Protein AF-X1AAI5-F1 (afdb_monomer_lite)

Structure (mmCIF, N/CA/C/O backbone):
data_AF-X1AAI5-F1
#
_entry.id   AF-X1AAI5-F1
#
loop_
_atom_site.group_PDB
_atom_site.id
_atom_site.type_symbol
_atom_site.label_atom_id
_atom_site.label_alt_id
_atom_site.label_comp_id
_atom_site.label_asym_id
_atom_site.label_entity_id
_atom_site.label_seq_id
_atom_site.pdbx_PDB_ins_code
_atom_site.Cartn_x
_atom_site.Cartn_y
_atom_site.Cartn_z
_atom_site.occupancy
_atom_site.B_iso_or_equiv
_atom_site.auth_seq_id
_atom_site.auth_comp_id
_atom_site.auth_asym_id
_atom_site.auth_atom_id
_atom_site.pdbx_PDB_model_num
ATOM 1 N N . ILE A 1 1 ? 16.382 0.676 -17.835 1.00 54.69 1 ILE A N 1
ATOM 2 C CA . ILE A 1 1 ? 15.234 -0.031 -17.214 1.00 54.69 1 ILE A CA 1
ATOM 3 C C . ILE A 1 1 ? 13.970 0.526 -17.840 1.00 54.69 1 ILE A C 1
ATOM 5 O O . ILE A 1 1 ? 13.764 1.728 -17.744 1.00 54.69 1 ILE A O 1
ATOM 9 N N . ASN A 1 2 ? 13.189 -0.294 -18.544 1.00 70.19 2 ASN A N 1
ATOM 10 C CA . ASN A 1 2 ? 11.954 0.172 -19.176 1.00 70.19 2 ASN A CA 1
ATOM 11 C C . ASN A 1 2 ? 10.885 0.357 -18.093 1.00 70.19 2 ASN A C 1
ATOM 13 O O . ASN A 1 2 ? 10.511 -0.606 -17.427 1.00 70.19 2 ASN A O 1
ATOM 17 N N . TYR A 1 3 ? 10.431 1.595 -17.896 1.00 82.50 3 TYR A N 1
ATOM 18 C CA . TYR A 1 3 ? 9.385 1.948 -16.935 1.00 82.50 3 TYR A CA 1
ATOM 19 C C . TYR A 1 3 ? 8.013 1.576 -17.521 1.00 82.50 3 TYR A C 1
ATOM 21 O O . TYR A 1 3 ? 7.314 2.405 -18.097 1.00 82.50 3 TYR A O 1
ATOM 29 N N . VAL A 1 4 ? 7.666 0.290 -17.454 1.00 90.81 4 VAL A N 1
ATOM 30 C CA . VAL A 1 4 ? 6.403 -0.252 -17.975 1.00 90.81 4 VAL A CA 1
ATOM 31 C C . VAL A 1 4 ? 5.556 -0.731 -16.804 1.00 90.81 4 VAL A C 1
ATOM 33 O O . VAL A 1 4 ? 6.047 -1.444 -15.929 1.00 90.81 4 VAL A O 1
ATOM 36 N N . LYS A 1 5 ? 4.279 -0.334 -16.783 1.00 93.31 5 LYS A N 1
ATOM 37 C CA . LYS A 1 5 ? 3.340 -0.750 -15.735 1.00 93.31 5 LYS A CA 1
ATOM 38 C C . LYS A 1 5 ? 3.166 -2.280 -15.750 1.00 93.31 5 LYS A C 1
ATOM 40 O O . LYS A 1 5 ? 3.038 -2.855 -16.833 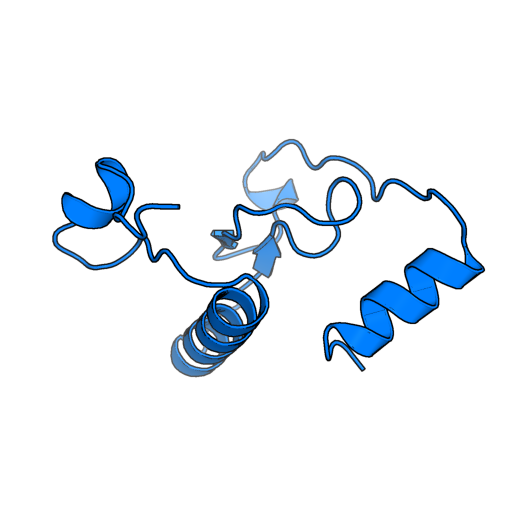1.00 93.31 5 LYS A O 1
ATOM 45 N N . PRO A 1 6 ? 3.096 -2.942 -14.580 1.00 95.00 6 PRO A N 1
ATOM 46 C CA . PRO A 1 6 ? 2.742 -4.356 -14.502 1.00 95.00 6 P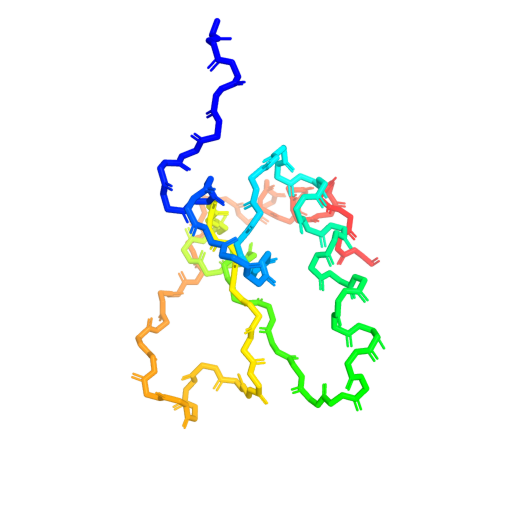RO A CA 1
ATOM 47 C C . PRO A 1 6 ? 1.384 -4.638 -15.152 1.00 95.00 6 PRO A C 1
ATOM 49 O O . PRO A 1 6 ? 0.477 -3.807 -15.076 1.00 95.00 6 PRO A O 1
ATOM 52 N N . ALA A 1 7 ? 1.212 -5.833 -15.724 1.00 96.06 7 ALA A N 1
ATOM 53 C CA . ALA A 1 7 ? -0.010 -6.210 -16.438 1.00 96.06 7 ALA A CA 1
ATOM 54 C C . ALA A 1 7 ? -1.282 -6.000 -15.596 1.00 96.06 7 ALA A C 1
ATOM 56 O O . ALA A 1 7 ? -2.234 -5.391 -16.072 1.00 96.06 7 ALA A O 1
ATOM 57 N N . CYS A 1 8 ? -1.276 -6.407 -14.321 1.00 96.12 8 CYS A N 1
ATOM 58 C CA . CYS A 1 8 ? -2.423 -6.226 -13.423 1.00 96.12 8 CYS A CA 1
ATOM 59 C C . CYS A 1 8 ? -2.759 -4.748 -13.167 1.00 96.12 8 CYS A C 1
ATOM 61 O O . CYS A 1 8 ? -3.923 -4.401 -12.999 1.00 96.12 8 CYS A O 1
ATOM 63 N N . VAL A 1 9 ? -1.746 -3.875 -13.149 1.00 96.50 9 VAL A N 1
ATOM 64 C CA . VAL A 1 9 ? -1.922 -2.428 -12.956 1.00 96.50 9 VAL A CA 1
ATOM 65 C C . VAL A 1 9 ? -2.493 -1.801 -14.225 1.00 96.50 9 VAL A C 1
ATOM 67 O O . VAL A 1 9 ? -3.425 -1.012 -14.147 1.00 96.50 9 VAL A O 1
ATOM 70 N N . ALA A 1 10 ? -1.974 -2.184 -15.395 1.00 95.75 10 ALA A N 1
ATOM 71 C CA . ALA A 1 10 ? -2.476 -1.712 -16.683 1.00 95.75 10 ALA A CA 1
ATOM 72 C C . ALA A 1 10 ? -3.902 -2.209 -16.986 1.00 95.75 10 ALA A C 1
ATOM 74 O O . ALA A 1 10 ? -4.672 -1.504 -17.628 1.00 95.75 10 ALA A O 1
ATOM 75 N N . ALA A 1 11 ? -4.255 -3.407 -16.514 1.00 96.81 11 ALA A N 1
ATOM 76 C CA . ALA A 1 11 ? -5.555 -4.025 -16.748 1.00 96.81 11 ALA A CA 1
ATOM 77 C C . ALA A 1 11 ? -6.654 -3.571 -15.772 1.00 96.81 11 ALA A C 1
ATOM 79 O O . ALA A 1 11 ? -7.811 -3.921 -15.980 1.00 96.81 11 ALA A O 1
ATOM 80 N N . CYS A 1 12 ? -6.328 -2.851 -14.692 1.00 96.69 12 CYS A N 1
ATOM 81 C CA . CYS A 1 12 ? -7.304 -2.495 -13.662 1.00 96.69 12 CYS A CA 1
ATOM 82 C C . CYS A 1 12 ? -8.224 -1.354 -14.140 1.00 96.69 12 CYS A C 1
ATOM 84 O O . CYS A 1 12 ? -7.771 -0.213 -14.214 1.00 96.69 12 CYS A O 1
ATOM 86 N N . PRO A 1 13 ? -9.523 -1.605 -14.397 1.00 96.12 13 PRO A N 1
ATOM 87 C CA . PRO A 1 13 ? -10.407 -0.593 -14.980 1.00 96.12 13 PRO A CA 1
ATOM 88 C C . PRO A 1 13 ? -10.804 0.510 -13.991 1.00 96.12 13 PRO A C 1
ATOM 90 O O . PRO A 1 13 ? -11.204 1.592 -14.399 1.00 96.12 13 PRO A O 1
ATOM 93 N N . VAL A 1 14 ? -10.717 0.228 -12.689 1.00 96.38 14 VAL A N 1
ATOM 94 C CA . VAL A 1 14 ? -11.130 1.131 -11.600 1.00 96.38 14 VAL A CA 1
ATOM 95 C C . VAL A 1 14 ? -9.948 1.816 -10.913 1.00 96.38 14 VAL A C 1
ATOM 97 O O . VAL A 1 14 ? -10.126 2.446 -9.876 1.00 96.38 14 VAL A O 1
ATOM 100 N N . GLU A 1 15 ? -8.732 1.640 -11.442 1.00 93.81 15 GLU A N 1
ATOM 101 C CA . GLU A 1 15 ? -7.506 2.263 -10.916 1.00 93.81 15 GLU A CA 1
ATOM 102 C C . GLU A 1 15 ? -7.246 1.979 -9.420 1.00 93.81 15 GLU A C 1
ATOM 104 O O . GLU A 1 15 ? -6.635 2.766 -8.683 1.00 93.81 15 GLU A O 1
ATOM 109 N N . ALA A 1 16 ? -7.694 0.806 -8.955 1.00 95.31 16 ALA A N 1
ATOM 110 C CA . ALA A 1 16 ? -7.432 0.338 -7.598 1.00 95.31 16 ALA A CA 1
ATOM 111 C C . ALA A 1 16 ? -5.928 0.122 -7.378 1.00 95.31 16 ALA A C 1
ATOM 113 O O . ALA A 1 16 ? -5.402 0.477 -6.323 1.00 95.31 16 ALA A O 1
ATOM 114 N N . LEU A 1 17 ? -5.241 -0.408 -8.394 1.00 96.50 17 LEU A N 1
ATOM 115 C CA . LEU A 1 17 ? -3.801 -0.632 -8.396 1.00 96.50 17 LEU A CA 1
ATOM 116 C C . LEU A 1 17 ? -3.071 0.538 -9.060 1.00 96.50 17 LEU A C 1
ATOM 118 O O . LEU A 1 17 ? -3.460 0.995 -10.132 1.00 96.50 17 LEU A O 1
ATOM 122 N N . ILE A 1 18 ? -1.968 0.965 -8.449 1.00 94.94 18 ILE A N 1
ATOM 123 C CA . ILE A 1 18 ? -1.048 1.968 -8.993 1.00 94.94 18 ILE A CA 1
ATOM 124 C C . ILE A 1 18 ? 0.377 1.419 -8.970 1.00 94.94 18 ILE A C 1
ATOM 126 O O . ILE A 1 18 ? 0.699 0.538 -8.174 1.00 94.94 18 ILE A O 1
ATOM 130 N N . PHE A 1 19 ? 1.231 1.942 -9.844 1.00 95.19 19 PHE A N 1
ATOM 131 C CA . PHE A 1 19 ? 2.644 1.587 -9.898 1.00 95.19 19 PHE A CA 1
ATOM 132 C C . PHE A 1 19 ? 3.467 2.847 -10.105 1.00 95.19 19 PHE A C 1
ATOM 134 O O . PHE A 1 19 ? 3.269 3.540 -11.102 1.00 95.19 19 PHE A O 1
ATOM 141 N N . ASP A 1 20 ? 4.353 3.122 -9.154 1.00 94.62 20 ASP A N 1
ATOM 142 C CA . ASP A 1 20 ? 5.277 4.248 -9.189 1.00 94.62 20 ASP A CA 1
ATOM 143 C C . ASP A 1 20 ? 6.452 4.003 -8.224 1.00 94.62 20 ASP A C 1
ATOM 145 O O . ASP A 1 20 ? 6.550 2.949 -7.586 1.00 94.62 20 ASP A O 1
ATOM 149 N N . TYR A 1 21 ? 7.337 4.986 -8.079 1.00 92.50 21 TYR A N 1
ATOM 150 C CA . TYR A 1 21 ? 8.336 5.032 -7.026 1.00 92.50 21 TYR A CA 1
ATOM 151 C C . TYR A 1 21 ? 7.680 4.947 -5.648 1.00 92.50 21 TYR A C 1
ATOM 153 O O . TYR A 1 21 ? 6.672 5.592 -5.363 1.00 92.50 21 TYR A O 1
ATOM 161 N N . LYS A 1 22 ? 8.315 4.193 -4.749 1.00 91.38 22 LYS A N 1
ATOM 162 C CA . LYS A 1 22 ? 7.804 3.887 -3.407 1.00 91.38 22 LYS A CA 1
ATOM 163 C C . LYS A 1 22 ? 7.289 5.107 -2.636 1.00 91.38 22 LYS A C 1
ATOM 165 O O . LYS A 1 22 ? 6.228 5.034 -2.028 1.00 91.38 22 LYS A O 1
ATOM 170 N N . ILE A 1 23 ? 8.024 6.221 -2.668 1.00 91.69 23 ILE A N 1
ATOM 171 C CA . ILE A 1 23 ? 7.643 7.458 -1.967 1.00 91.69 23 ILE A CA 1
ATOM 172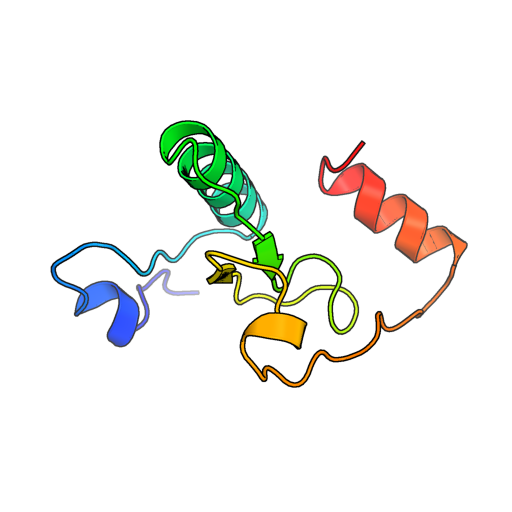 C C . ILE A 1 23 ? 6.342 8.039 -2.535 1.00 91.69 23 ILE A C 1
ATOM 174 O O . ILE A 1 23 ? 5.480 8.461 -1.767 1.00 91.69 23 ILE A O 1
ATOM 178 N N . GLU A 1 24 ? 6.165 8.021 -3.855 1.00 94.69 24 GLU A N 1
ATOM 179 C CA . GLU A 1 24 ? 4.945 8.518 -4.500 1.00 94.69 24 GLU A CA 1
ATOM 180 C C . GLU A 1 24 ? 3.751 7.599 -4.219 1.00 94.69 24 GLU A C 1
ATOM 182 O O . GLU A 1 24 ? 2.669 8.083 -3.886 1.00 94.69 24 GLU A O 1
ATOM 187 N N . VAL A 1 25 ? 3.961 6.277 -4.210 1.00 95.38 25 VAL A N 1
ATOM 188 C CA . VAL A 1 25 ? 2.927 5.30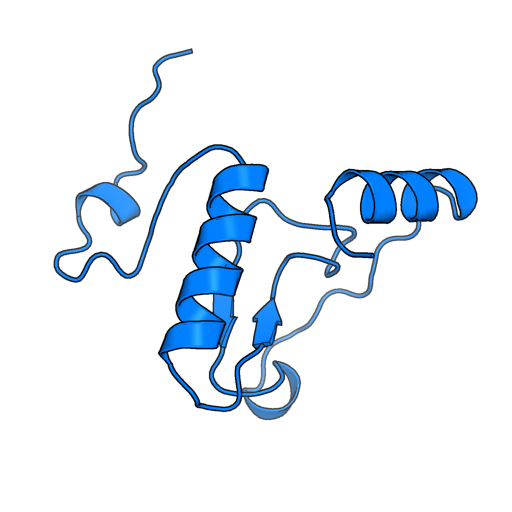8 -3.804 1.00 95.38 25 VAL A CA 1
ATOM 189 C C . VAL A 1 25 ? 2.508 5.516 -2.342 1.00 95.38 25 VAL A C 1
ATOM 191 O O . VAL A 1 25 ? 1.319 5.467 -2.037 1.00 95.38 25 VAL A O 1
ATOM 194 N N . ILE A 1 26 ? 3.450 5.799 -1.433 1.00 94.69 26 ILE A N 1
ATOM 195 C CA . ILE A 1 26 ? 3.147 6.108 -0.023 1.00 94.69 26 ILE A CA 1
ATOM 196 C C . ILE A 1 26 ? 2.323 7.396 0.094 1.00 94.69 26 ILE A C 1
ATOM 198 O O . ILE A 1 26 ? 1.317 7.419 0.804 1.00 94.69 26 ILE A O 1
ATOM 202 N N . LYS A 1 27 ? 2.721 8.468 -0.602 1.00 95.50 27 LYS A N 1
ATOM 203 C CA . LYS A 1 27 ? 1.980 9.740 -0.608 1.00 95.50 27 LYS A CA 1
ATOM 204 C C . LYS A 1 27 ? 0.553 9.555 -1.122 1.00 95.50 27 LYS A C 1
ATOM 206 O O . LYS A 1 27 ? -0.387 10.050 -0.505 1.00 95.50 27 LYS A O 1
ATOM 211 N N . GLU A 1 28 ? 0.385 8.825 -2.221 1.00 95.44 28 GLU A N 1
ATOM 212 C CA . GLU A 1 28 ? -0.934 8.534 -2.785 1.00 95.44 28 GLU A CA 1
ATOM 213 C C . GLU A 1 28 ? -1.772 7.649 -1.853 1.00 95.44 28 GLU A C 1
ATOM 215 O O . GLU A 1 28 ? -2.962 7.901 -1.676 1.00 95.44 28 GLU A O 1
ATOM 220 N N . ALA A 1 29 ? -1.165 6.662 -1.187 1.00 95.12 29 ALA A N 1
ATOM 221 C CA . ALA A 1 29 ? -1.868 5.840 -0.208 1.00 95.12 29 ALA A CA 1
ATOM 222 C C . ALA A 1 29 ? -2.409 6.677 0.964 1.00 95.12 29 ALA A C 1
ATOM 224 O O . ALA A 1 29 ? -3.582 6.540 1.316 1.00 95.12 29 ALA A O 1
ATOM 225 N N . ASN A 1 30 ? -1.597 7.588 1.514 1.00 94.31 30 ASN A N 1
ATOM 226 C CA . ASN A 1 30 ? -2.040 8.525 2.553 1.00 94.31 30 ASN A CA 1
ATOM 227 C C . ASN A 1 30 ? -3.179 9.426 2.050 1.00 94.31 30 ASN A C 1
ATOM 229 O O . ASN A 1 30 ? -4.223 9.509 2.695 1.00 94.31 30 ASN A O 1
ATOM 233 N N . ARG A 1 31 ? -3.046 9.999 0.845 1.00 95.06 31 ARG A N 1
ATOM 234 C CA . ARG A 1 31 ? -4.092 10.825 0.215 1.00 95.06 31 ARG A CA 1
ATOM 235 C C . ARG A 1 31 ? -5.419 10.070 0.059 1.00 95.06 31 ARG A C 1
ATOM 237 O O . ARG A 1 31 ? -6.487 10.632 0.306 1.00 95.06 31 ARG A O 1
ATOM 244 N N . ARG A 1 32 ? -5.378 8.795 -0.349 1.00 94.25 32 ARG A N 1
ATOM 245 C CA . ARG A 1 32 ? -6.574 7.943 -0.484 1.00 94.25 32 ARG A CA 1
ATOM 246 C C . ARG A 1 32 ? -7.234 7.672 0.866 1.00 94.25 32 ARG A C 1
ATOM 248 O O . ARG A 1 32 ? -8.457 7.763 0.959 1.00 94.25 32 ARG A O 1
ATOM 255 N N . VAL A 1 33 ? -6.445 7.380 1.902 1.00 93.69 33 VAL A N 1
ATOM 256 C CA . VAL A 1 33 ? -6.953 7.175 3.268 1.00 93.69 33 VAL A CA 1
ATOM 257 C C . VAL A 1 33 ? -7.625 8.439 3.803 1.00 93.69 33 VAL A C 1
ATOM 259 O O . VAL A 1 33 ? -8.754 8.366 4.286 1.00 93.69 33 VAL A O 1
ATOM 262 N N . GLU A 1 34 ? -6.987 9.600 3.646 1.00 93.06 34 GLU A N 1
ATOM 263 C CA . GLU A 1 34 ? -7.549 10.893 4.056 1.00 93.06 34 GLU A CA 1
ATOM 264 C C . GLU A 1 34 ? -8.881 11.191 3.351 1.00 93.06 34 GLU A C 1
ATOM 266 O O . GLU A 1 34 ? -9.841 11.644 3.978 1.00 93.06 34 GLU A O 1
ATOM 271 N N . ARG A 1 35 ? -8.978 10.882 2.051 1.00 93.12 35 ARG A N 1
ATOM 272 C CA . ARG A 1 35 ? -10.201 11.094 1.265 1.00 93.12 35 ARG A CA 1
ATOM 273 C C . ARG A 1 35 ? -11.343 10.154 1.663 1.00 93.12 35 ARG A C 1
ATOM 275 O O . ARG A 1 35 ? -12.494 10.582 1.639 1.00 93.12 35 ARG A O 1
ATOM 282 N N . ASN A 1 36 ? -11.052 8.896 2.000 1.00 86.25 36 ASN A N 1
ATOM 283 C CA . ASN A 1 36 ? -12.077 7.872 2.242 1.00 86.25 36 ASN A CA 1
ATOM 284 C C . ASN A 1 36 ? -12.859 8.091 3.557 1.00 86.25 36 ASN A C 1
ATOM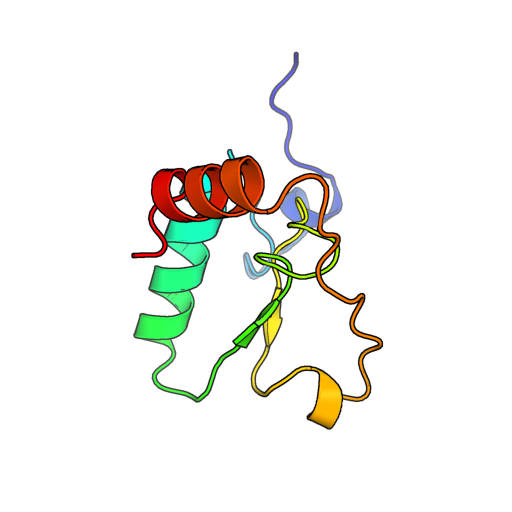 286 O O . ASN A 1 36 ? -13.916 7.491 3.747 1.00 86.25 36 ASN A O 1
ATOM 290 N N . LYS A 1 37 ? -12.356 8.941 4.474 1.00 82.69 37 LYS A N 1
ATOM 291 C CA . LYS A 1 37 ? -12.964 9.296 5.783 1.00 82.69 37 LYS A CA 1
ATOM 292 C C . LYS A 1 37 ? -13.402 8.107 6.660 1.00 82.69 37 LYS A C 1
ATOM 294 O O . LYS A 1 37 ? -14.083 8.292 7.663 1.00 82.69 37 LYS A O 1
ATOM 299 N N . SER A 1 38 ? -12.998 6.897 6.295 1.00 85.62 38 SER A N 1
ATOM 300 C CA . SER A 1 38 ? -13.332 5.639 6.952 1.00 85.62 38 SER A CA 1
ATOM 301 C C . SER A 1 38 ? -12.070 5.080 7.603 1.00 85.62 38 SER A C 1
ATOM 303 O O . SER A 1 38 ? -10.974 5.309 7.071 1.00 85.62 38 SER A O 1
ATOM 305 N N . PRO A 1 39 ? -12.184 4.330 8.715 1.00 84.81 39 PRO A N 1
ATOM 306 C CA . PRO A 1 39 ? -11.045 3.636 9.298 1.00 84.81 39 PRO A CA 1
ATOM 307 C C . PRO A 1 39 ? -10.301 2.862 8.213 1.00 84.81 39 PRO A C 1
ATOM 309 O O . PRO A 1 39 ? -10.895 2.071 7.489 1.00 84.81 39 PRO A O 1
ATOM 312 N N . SER A 1 40 ? -9.015 3.153 8.054 1.00 93.56 40 SER A N 1
ATOM 313 C CA . SER A 1 40 ? -8.186 2.518 7.037 1.00 93.56 40 SER A CA 1
ATOM 314 C C . SER A 1 40 ? -6.825 2.171 7.621 1.00 93.56 40 SER A C 1
ATOM 316 O O . SER A 1 40 ? -6.319 2.864 8.504 1.00 93.56 40 SER A O 1
ATOM 318 N N . TYR A 1 41 ? -6.224 1.097 7.124 1.00 93.31 41 TYR A N 1
ATOM 319 C CA . TYR A 1 41 ? -4.889 0.654 7.501 1.00 93.31 41 TYR A CA 1
ATOM 320 C C . TYR A 1 41 ? -4.043 0.466 6.246 1.00 93.31 41 TYR A C 1
ATOM 322 O O . TYR A 1 41 ? -4.437 -0.271 5.347 1.00 93.31 41 TYR A O 1
ATOM 330 N N . ILE A 1 42 ? -2.879 1.112 6.181 1.00 95.06 42 ILE A N 1
ATOM 331 C CA . ILE A 1 42 ? -1.938 0.928 5.072 1.00 95.06 42 ILE A CA 1
ATOM 332 C C . ILE A 1 42 ? -0.950 -0.171 5.464 1.00 95.06 42 ILE A C 1
ATOM 334 O O . ILE A 1 42 ? -0.022 0.055 6.240 1.00 95.06 42 ILE A O 1
ATOM 338 N N . MET A 1 43 ? -1.162 -1.368 4.927 1.00 94.50 43 MET A N 1
ATOM 339 C CA . MET A 1 43 ? -0.284 -2.516 5.124 1.00 94.50 43 MET A CA 1
ATOM 340 C C . MET A 1 43 ? 0.880 -2.482 4.136 1.00 94.50 43 MET A C 1
ATOM 342 O O . MET A 1 43 ? 0.712 -2.113 2.974 1.00 94.50 43 MET A O 1
ATOM 346 N N . GLY A 1 44 ? 2.051 -2.916 4.594 1.00 92.31 44 GLY A N 1
ATOM 347 C CA . GLY A 1 44 ? 3.262 -3.068 3.798 1.00 92.31 44 GLY A CA 1
ATOM 348 C C . GLY A 1 44 ? 4.309 -1.989 4.060 1.00 92.31 44 GLY A C 1
ATOM 349 O O . GLY A 1 44 ? 5.407 -2.085 3.520 1.00 92.31 44 GLY A O 1
ATOM 350 N N . ILE A 1 45 ? 4.020 -0.980 4.888 1.00 91.12 45 ILE A N 1
ATOM 351 C CA . ILE A 1 45 ? 4.988 0.073 5.237 1.00 91.12 45 ILE A CA 1
ATOM 352 C C . ILE A 1 45 ? 6.037 -0.460 6.217 1.00 91.12 45 ILE A C 1
ATOM 354 O O . ILE A 1 45 ? 7.222 -0.158 6.073 1.00 91.12 45 ILE A O 1
ATOM 358 N N . ARG A 1 46 ? 5.610 -1.234 7.223 1.00 88.44 46 ARG A N 1
ATOM 359 C CA . ARG A 1 46 ? 6.474 -1.699 8.328 1.00 88.44 46 ARG A CA 1
ATOM 360 C C . ARG A 1 46 ? 6.601 -3.216 8.372 1.00 88.44 46 ARG A C 1
ATOM 362 O O . ARG A 1 46 ? 7.621 -3.745 8.814 1.00 88.44 46 ARG A O 1
ATOM 369 N N . GLU A 1 47 ? 5.575 -3.908 7.900 1.00 90.06 47 GLU A N 1
ATOM 370 C CA . GLU A 1 47 ? 5.507 -5.359 7.792 1.00 90.06 47 GLU A CA 1
ATOM 371 C C . GLU A 1 47 ? 6.723 -5.882 7.024 1.00 90.06 47 GLU A C 1
ATOM 373 O O . GLU A 1 47 ? 7.127 -5.296 6.019 1.00 90.06 47 GLU A O 1
ATOM 378 N N . ALA A 1 48 ? 7.351 -6.947 7.531 1.00 88.88 48 ALA A N 1
ATOM 379 C CA . ALA A 1 48 ? 8.588 -7.512 6.980 1.00 88.88 48 ALA A CA 1
ATOM 380 C C . ALA A 1 48 ? 9.778 -6.523 6.842 1.00 88.88 48 ALA A C 1
ATOM 382 O O . ALA A 1 48 ? 10.746 -6.828 6.147 1.00 88.88 48 ALA A O 1
ATOM 383 N N . GLY A 1 49 ? 9.757 -5.367 7.526 1.00 85.88 49 GLY A N 1
ATOM 384 C CA . GLY A 1 49 ? 10.769 -4.302 7.366 1.00 85.88 49 GLY A CA 1
ATOM 385 C C . GLY A 1 49 ? 10.461 -3.314 6.226 1.00 85.88 49 GLY A C 1
ATOM 386 O O . GLY A 1 49 ? 11.322 -2.533 5.803 1.00 85.88 49 GLY A O 1
ATOM 387 N N . GLY A 1 50 ? 9.223 -3.346 5.733 1.00 88.88 50 GLY A N 1
ATOM 388 C CA . GLY A 1 50 ? 8.738 -2.568 4.607 1.00 88.88 50 GLY A CA 1
ATOM 389 C C . GLY A 1 50 ? 8.796 -3.357 3.304 1.00 88.88 50 GLY A C 1
ATOM 390 O O . GLY A 1 50 ? 9.812 -3.945 2.943 1.00 88.88 50 GLY A O 1
ATOM 391 N N . THR A 1 51 ? 7.695 -3.309 2.572 1.00 91.38 51 THR A N 1
ATOM 392 C CA . THR A 1 51 ? 7.454 -4.023 1.316 1.00 91.38 51 THR A CA 1
ATOM 393 C C . THR A 1 51 ? 7.339 -3.037 0.155 1.00 91.38 51 THR A C 1
ATOM 395 O O . THR A 1 51 ? 7.240 -1.826 0.377 1.00 91.38 51 THR A O 1
ATOM 398 N N . ASP A 1 52 ? 7.352 -3.546 -1.075 1.00 93.50 52 ASP A N 1
ATOM 399 C CA . ASP A 1 52 ? 7.113 -2.755 -2.292 1.00 93.50 52 ASP A CA 1
ATOM 400 C C . ASP A 1 52 ? 5.693 -2.961 -2.853 1.00 93.50 52 ASP A C 1
ATOM 402 O O . ASP A 1 52 ? 5.398 -2.589 -3.985 1.00 93.50 52 ASP A O 1
ATOM 406 N N . LEU A 1 53 ? 4.796 -3.527 -2.036 1.00 93.94 53 LEU A N 1
ATOM 407 C CA . LEU A 1 53 ? 3.373 -3.670 -2.319 1.00 93.94 53 LEU A CA 1
ATOM 408 C C . LEU A 1 53 ? 2.577 -3.131 -1.131 1.00 93.94 53 LEU A C 1
ATOM 410 O O . LEU A 1 53 ? 2.482 -3.774 -0.088 1.00 93.94 53 LEU A O 1
ATOM 414 N N . LEU A 1 54 ? 1.998 -1.945 -1.297 1.00 95.81 54 LEU A N 1
ATOM 415 C CA . LEU A 1 54 ? 1.174 -1.324 -0.266 1.00 95.81 54 LEU A CA 1
ATOM 416 C C . LEU A 1 54 ? -0.300 -1.613 -0.519 1.00 95.81 54 LEU A C 1
ATOM 418 O O . LEU A 1 54 ? -0.776 -1.485 -1.645 1.00 95.81 54 LEU A O 1
ATOM 422 N N . THR A 1 55 ? -1.023 -1.978 0.537 1.00 95.44 55 THR A N 1
ATOM 423 C CA . THR A 1 55 ? -2.460 -2.272 0.459 1.00 95.44 55 THR A CA 1
ATOM 424 C C . THR A 1 55 ? -3.219 -1.426 1.469 1.00 95.44 55 THR A C 1
ATOM 426 O O . THR A 1 55 ? -2.885 -1.424 2.653 1.00 95.44 55 THR A O 1
ATOM 429 N N . ILE A 1 56 ? -4.254 -0.722 1.008 1.00 95.69 56 ILE A N 1
ATOM 430 C CA . ILE A 1 56 ? -5.178 0.009 1.879 1.00 95.69 56 ILE A CA 1
ATOM 431 C C . ILE A 1 56 ? -6.296 -0.945 2.287 1.00 95.69 56 ILE A C 1
ATOM 433 O O . ILE A 1 56 ? -7.043 -1.437 1.444 1.00 95.69 56 ILE A O 1
ATOM 437 N N . LEU A 1 57 ? -6.399 -1.204 3.582 1.00 95.50 57 LEU A N 1
ATOM 438 C CA . LEU A 1 57 ? -7.381 -2.099 4.176 1.00 95.50 57 LEU A CA 1
ATOM 439 C C . LEU A 1 57 ? -8.457 -1.300 4.916 1.00 95.50 57 LEU A C 1
ATOM 441 O O . LEU A 1 57 ? -8.121 -0.288 5.525 1.00 95.50 57 LEU A O 1
ATOM 445 N N . PRO A 1 58 ? -9.718 -1.765 4.945 1.00 94.81 58 PRO A N 1
ATOM 446 C CA . PRO A 1 58 ? -10.805 -1.104 5.680 1.00 94.81 58 PRO A CA 1
ATOM 447 C C . PRO A 1 58 ? -10.735 -1.305 7.207 1.00 94.81 58 PRO A C 1
ATOM 449 O O . PRO A 1 58 ? -11.511 -0.727 7.960 1.00 94.81 58 PRO A O 1
ATOM 452 N N . ALA A 1 59 ? -9.841 -2.170 7.685 1.00 93.06 59 ALA A N 1
ATOM 453 C CA . ALA A 1 59 ? -9.628 -2.459 9.098 1.00 93.06 59 ALA A CA 1
ATOM 454 C C . ALA A 1 59 ? -8.193 -2.954 9.315 1.00 93.06 59 ALA A C 1
ATOM 456 O O . ALA A 1 59 ? -7.448 -3.176 8.357 1.00 93.06 59 ALA A O 1
ATOM 457 N N . ARG A 1 60 ? -7.795 -3.156 10.579 1.00 91.62 60 ARG A N 1
ATOM 458 C CA . ARG A 1 60 ? -6.490 -3.764 10.874 1.00 91.62 60 ARG A CA 1
ATOM 459 C C . ARG A 1 60 ? -6.416 -5.183 10.286 1.00 91.62 60 ARG A C 1
ATOM 461 O O . ARG A 1 60 ? -7.411 -5.907 10.373 1.00 91.62 60 ARG A O 1
ATOM 468 N N . PRO A 1 61 ? -5.253 -5.612 9.762 1.00 93.25 61 PRO A N 1
ATOM 469 C CA . PRO A 1 61 ? -5.122 -6.891 9.066 1.00 93.25 61 PRO A CA 1
ATOM 470 C C . PRO A 1 61 ? -5.596 -8.106 9.882 1.00 93.25 61 PRO A C 1
ATOM 472 O O . PRO A 1 61 ? -6.158 -9.042 9.320 1.00 93.25 61 PRO A O 1
ATOM 475 N N . GLN A 1 62 ? -5.427 -8.075 11.211 1.00 91.75 62 GLN A N 1
ATOM 476 C CA . GLN A 1 62 ? -5.808 -9.173 12.106 1.00 91.75 62 GLN A CA 1
ATOM 477 C C . GLN A 1 62 ? -7.322 -9.423 12.121 1.00 91.75 62 GLN A C 1
ATOM 479 O O . GLN A 1 62 ? -7.747 -10.569 12.219 1.00 91.75 62 GLN A O 1
ATOM 484 N N . TYR A 1 63 ? -8.140 -8.374 11.977 1.00 93.69 63 TYR A N 1
ATOM 485 C CA . TYR A 1 63 ? -9.601 -8.509 11.911 1.00 93.69 63 TYR A CA 1
ATOM 486 C C . TYR A 1 63 ? -10.089 -9.037 10.557 1.00 93.69 63 TYR A C 1
ATOM 488 O O . TYR A 1 63 ? -11.224 -9.486 10.451 1.00 93.69 63 TYR A O 1
ATOM 496 N N . LEU A 1 64 ? -9.235 -8.987 9.531 1.00 93.94 64 LEU A N 1
ATOM 497 C CA . LEU A 1 64 ? -9.522 -9.468 8.179 1.00 93.94 64 LEU A CA 1
ATOM 498 C C . LEU A 1 64 ? -8.966 -10.880 7.928 1.00 93.94 64 LEU A C 1
ATOM 500 O O . LEU A 1 64 ? -9.082 -11.393 6.820 1.00 93.94 64 LEU A O 1
ATOM 504 N N . GLY A 1 65 ? -8.345 -11.506 8.935 1.00 94.75 65 GLY A N 1
ATOM 505 C CA . GLY A 1 65 ? -7.741 -12.835 8.809 1.00 94.75 65 GLY A CA 1
ATOM 506 C C . GLY A 1 65 ? -6.421 -12.859 8.032 1.00 94.75 65 GLY A C 1
ATOM 507 O O . GLY A 1 65 ? -5.984 -13.930 7.613 1.00 94.75 65 GLY A O 1
ATOM 508 N N . PHE A 1 66 ? -5.764 -11.711 7.828 1.00 92.50 66 PHE A N 1
ATOM 509 C CA . PHE A 1 66 ? -4.461 -11.684 7.166 1.00 92.50 66 PHE A CA 1
ATOM 510 C C . PHE A 1 66 ? -3.334 -12.149 8.085 1.00 92.50 66 PHE A C 1
ATOM 512 O O . PHE A 1 66 ? -3.245 -11.763 9.253 1.00 92.50 66 PHE A O 1
ATOM 519 N N . VAL A 1 67 ? -2.406 -12.914 7.508 1.00 91.38 67 VAL A N 1
ATOM 520 C CA . VAL A 1 67 ? -1.125 -13.235 8.138 1.00 91.38 67 VAL A CA 1
ATOM 521 C C . VAL A 1 67 ? -0.204 -12.027 7.999 1.00 91.38 67 VAL A C 1
ATOM 523 O O . VAL A 1 67 ? 0.180 -11.645 6.893 1.00 91.38 67 VAL A O 1
ATOM 526 N N . VAL A 1 68 ? 0.154 -11.419 9.128 1.00 90.69 68 VAL A N 1
ATOM 527 C CA . VAL A 1 68 ? 1.030 -10.244 9.166 1.00 90.69 68 VAL A CA 1
ATOM 528 C C . VAL A 1 68 ? 2.440 -10.675 9.527 1.00 90.69 68 VAL A C 1
ATOM 530 O O . VAL A 1 68 ? 2.680 -11.187 10.620 1.00 90.69 68 VAL A O 1
ATOM 533 N N . ALA A 1 69 ? 3.385 -10.438 8.619 1.00 90.12 69 ALA A N 1
ATOM 534 C CA . ALA A 1 69 ? 4.793 -10.642 8.917 1.00 90.12 69 ALA A CA 1
ATOM 535 C C . ALA A 1 69 ? 5.258 -9.625 9.977 1.00 90.12 69 ALA A C 1
ATOM 537 O O . ALA A 1 69 ? 5.000 -8.424 9.818 1.00 90.12 69 ALA A O 1
ATOM 538 N N . PRO A 1 70 ? 5.975 -10.062 11.029 1.00 87.38 70 PRO A N 1
ATOM 539 C CA . PRO A 1 70 ? 6.533 -9.140 12.006 1.00 87.38 70 PRO A CA 1
ATOM 540 C C . PRO A 1 70 ? 7.521 -8.183 11.332 1.00 87.38 70 PRO A C 1
ATOM 542 O O . PRO A 1 70 ? 8.106 -8.484 10.286 1.00 87.38 70 PRO A O 1
ATOM 545 N N . GLN A 1 71 ? 7.720 -7.011 11.933 1.00 84.75 71 GLN A N 1
ATOM 546 C CA . GLN A 1 71 ? 8.730 -6.074 11.458 1.00 84.75 71 GLN A CA 1
ATOM 547 C C . GLN A 1 71 ? 10.113 -6.725 11.574 1.00 84.75 71 GLN A C 1
ATOM 549 O O . GLN A 1 71 ? 10.554 -7.083 12.667 1.00 84.75 71 GLN A O 1
ATOM 554 N N . LYS A 1 72 ? 10.802 -6.878 10.438 1.00 82.12 72 LYS A N 1
ATOM 555 C CA . LYS A 1 72 ? 12.176 -7.373 10.420 1.00 82.12 72 LYS A CA 1
ATOM 556 C C . LYS A 1 72 ? 13.092 -6.254 10.900 1.00 82.12 72 LYS A C 1
ATOM 558 O O . LYS A 1 72 ? 13.232 -5.245 10.216 1.00 82.12 72 LYS A O 1
ATOM 563 N N . ILE A 1 73 ? 13.697 -6.449 12.066 1.00 79.25 73 ILE A N 1
ATOM 564 C CA . ILE A 1 73 ? 14.719 -5.552 12.602 1.00 79.25 73 ILE A CA 1
ATOM 565 C C . ILE A 1 73 ? 16.057 -6.032 12.045 1.00 79.25 73 ILE A C 1
ATOM 567 O O . ILE A 1 73 ? 16.512 -7.124 12.382 1.00 79.25 73 ILE A O 1
ATOM 571 N N . ILE A 1 74 ? 16.652 -5.248 11.151 1.00 74.06 74 ILE A N 1
ATOM 572 C CA . ILE A 1 74 ? 17.993 -5.517 10.620 1.00 74.06 74 ILE A CA 1
ATOM 573 C C . ILE A 1 74 ? 19.018 -4.840 11.531 1.00 74.06 74 ILE A C 1
ATOM 575 O O . ILE A 1 74 ? 19.998 -5.459 11.936 1.00 74.06 74 ILE A O 1
ATOM 579 N N . ASN A 1 75 ? 18.775 -3.576 11.880 1.00 80.94 75 ASN A N 1
ATOM 580 C CA . ASN A 1 75 ? 19.590 -2.808 12.812 1.00 80.94 75 ASN A CA 1
ATOM 581 C C . ASN A 1 75 ? 18.727 -1.699 13.419 1.00 80.94 75 ASN A C 1
ATOM 583 O O . ASN A 1 75 ? 18.212 -0.848 12.698 1.00 80.94 75 ASN A O 1
ATOM 587 N N . GLN A 1 76 ? 18.606 -1.678 14.746 1.00 75.25 76 GLN A N 1
ATOM 588 C CA . GLN A 1 76 ? 17.684 -0.776 15.439 1.00 75.25 76 GLN A CA 1
ATOM 589 C C . GLN A 1 76 ? 17.923 0.711 15.131 1.00 75.25 76 GLN A C 1
ATOM 591 O O . GLN A 1 76 ? 16.959 1.472 15.063 1.00 75.25 76 GLN A O 1
ATOM 596 N N . ASP A 1 77 ? 19.170 1.132 14.918 1.00 77.69 77 ASP A N 1
ATOM 597 C CA . ASP A 1 77 ? 19.507 2.532 14.650 1.00 77.69 77 ASP A CA 1
ATOM 598 C C . ASP A 1 77 ? 19.290 2.905 13.181 1.00 77.69 77 ASP A C 1
ATOM 600 O O . ASP A 1 77 ? 18.751 3.974 12.878 1.00 77.69 77 ASP A O 1
ATOM 604 N N . LEU A 1 78 ? 19.661 2.016 12.255 1.00 73.44 78 LEU A N 1
ATOM 605 C CA . LEU A 1 78 ? 19.453 2.235 10.822 1.00 73.44 78 LEU A CA 1
ATOM 606 C C . LEU A 1 78 ? 17.975 2.131 10.437 1.00 73.44 78 LEU A C 1
ATOM 608 O O . LEU A 1 78 ? 17.508 2.923 9.621 1.00 73.44 78 LEU A O 1
ATOM 612 N N . ASP A 1 79 ? 17.224 1.222 11.058 1.00 72.00 79 ASP A N 1
ATOM 613 C CA . ASP A 1 79 ? 15.794 1.047 10.805 1.00 72.00 79 ASP A CA 1
ATOM 614 C C . ASP A 1 79 ? 15.007 2.280 11.272 1.00 72.00 79 ASP A C 1
ATOM 616 O O . ASP A 1 79 ? 14.154 2.779 10.537 1.00 72.00 79 ASP A O 1
ATOM 620 N N . LYS A 1 80 ? 15.352 2.854 12.436 1.00 66.62 80 LYS A N 1
ATOM 621 C CA . LYS A 1 80 ? 14.785 4.134 12.904 1.00 66.62 80 LYS A CA 1
ATOM 622 C C . LYS A 1 80 ? 15.069 5.271 11.923 1.00 66.62 80 LYS A C 1
ATOM 624 O O . LYS A 1 80 ? 14.157 6.017 11.570 1.00 66.62 80 LYS A O 1
ATOM 629 N N . ARG A 1 81 ? 16.315 5.387 11.448 1.00 66.38 81 ARG A N 1
ATOM 630 C CA . ARG A 1 81 ? 16.706 6.417 10.470 1.00 66.38 81 ARG A CA 1
ATOM 631 C C . ARG A 1 81 ? 16.000 6.233 9.125 1.00 66.38 81 ARG A C 1
ATOM 633 O O . ARG A 1 81 ? 15.573 7.223 8.544 1.00 66.38 81 ARG A O 1
ATOM 640 N N . ARG A 1 82 ? 15.832 4.991 8.658 1.00 64.31 82 ARG A N 1
ATOM 641 C CA . ARG A 1 82 ? 15.121 4.640 7.415 1.00 64.31 82 ARG A CA 1
ATOM 642 C C . ARG A 1 82 ? 13.621 4.943 7.488 1.00 64.31 82 ARG A C 1
ATOM 644 O O . ARG A 1 82 ? 13.038 5.357 6.493 1.00 64.31 82 ARG A O 1
ATOM 651 N N . ILE A 1 83 ? 12.996 4.748 8.649 1.00 59.25 83 ILE A N 1
ATOM 652 C CA . ILE A 1 83 ? 11.587 5.109 8.873 1.00 59.25 83 ILE A CA 1
ATOM 653 C C . ILE A 1 83 ? 11.419 6.635 8.875 1.00 59.25 83 ILE A C 1
ATOM 655 O O . ILE A 1 83 ? 10.515 7.150 8.220 1.00 59.25 83 ILE A O 1
ATOM 659 N N . ALA A 1 84 ? 12.316 7.360 9.552 1.00 54.94 84 ALA A N 1
ATOM 660 C CA . ALA A 1 84 ? 12.282 8.822 9.603 1.00 54.94 84 ALA A CA 1
ATOM 661 C C . ALA A 1 84 ? 12.540 9.469 8.228 1.00 54.94 84 ALA A C 1
ATOM 663 O O . ALA A 1 84 ? 11.869 10.432 7.866 1.00 54.94 84 ALA A O 1
ATOM 664 N N . SER A 1 85 ? 13.461 8.922 7.424 1.00 54.69 85 SER A N 1
ATOM 665 C CA . SER A 1 85 ? 13.752 9.429 6.075 1.00 54.69 85 SER A CA 1
ATOM 666 C C . SER A 1 85 ? 12.671 9.101 5.040 1.00 54.69 85 SER A C 1
ATOM 668 O O . SER A 1 85 ? 12.577 9.785 4.024 1.00 54.69 85 SER A O 1
ATOM 670 N N . ALA A 1 86 ? 11.817 8.107 5.307 1.00 56.16 86 ALA A N 1
ATOM 671 C CA . ALA A 1 86 ? 10.629 7.810 4.507 1.00 56.16 86 ALA A CA 1
ATOM 672 C C . ALA A 1 86 ? 9.425 8.729 4.823 1.00 56.16 86 ALA A C 1
ATOM 674 O O . ALA A 1 86 ? 8.353 8.523 4.258 1.00 56.16 86 ALA A O 1
ATOM 675 N N . GLY A 1 87 ? 9.595 9.741 5.687 1.00 49.84 87 GLY A N 1
ATOM 676 C CA . GLY A 1 87 ? 8.579 10.767 5.953 1.00 49.84 87 GLY A CA 1
ATOM 677 C C . GLY A 1 87 ? 7.456 10.334 6.900 1.00 49.84 87 GLY A C 1
ATOM 678 O O . GLY A 1 87 ? 6.354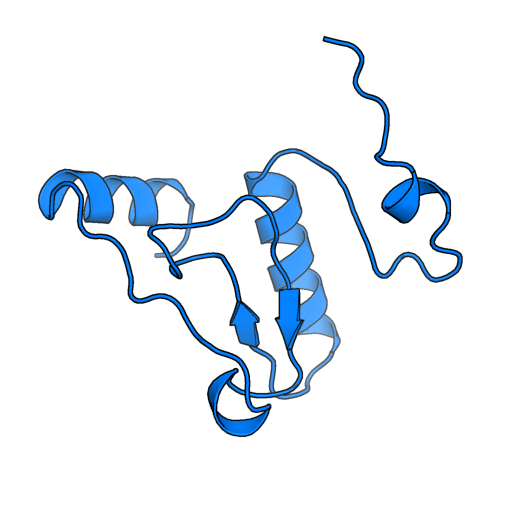 10.858 6.798 1.00 49.84 87 GLY A O 1
ATOM 679 N N . PHE A 1 88 ? 7.714 9.380 7.800 1.00 52.44 88 PHE A N 1
ATOM 680 C CA . PHE A 1 88 ? 6.737 8.873 8.779 1.00 52.44 88 PHE A CA 1
ATOM 681 C C . PHE A 1 88 ? 6.890 9.462 10.195 1.00 52.44 88 PHE A C 1
ATOM 683 O O . PHE A 1 88 ? 6.536 8.787 11.166 1.00 52.44 88 PHE A O 1
ATOM 690 N N . THR A 1 89 ? 7.436 10.676 10.324 1.00 41.03 89 THR A N 1
ATOM 691 C CA . THR A 1 89 ? 7.477 11.403 11.607 1.00 41.03 89 THR A CA 1
ATOM 692 C C . THR A 1 89 ? 6.257 12.296 11.748 1.00 41.03 89 THR A C 1
ATOM 694 O O . THR A 1 89 ? 5.968 13.020 10.771 1.00 41.03 89 THR A O 1
#

pLDDT: mean 86.56, std 13.05, range [41.03, 96.81]

Sequence (89 aa):
INYVKPACVAACPVEALIFDYKIEVIKEANRRVERNKSPSYIMGIREAGGTDLLTILPARPQYLGFVVAPQKIINQDLDKRRIASAGFT

Secondary structure (DSSP, 8-state):
------HHHHT-TT-----S-HHHHHHHHHHHHHHH-S--EEETSSGGG--S--EEESS-GGGGT--PPPP--S-HHHHHHHHHHTT--

Foldseek 3Di:
DDPDDPPCCVPDPVNQDDDDPQLVVVVVLVVVVVVVPADWDWPQCQFCLGDSDIDIDRYPCVVVVDDTHHGDPPDPVVSVVVCVVSPND

Radius of gyration: 14.38 Å; chains: 1; bounding box: 33×25×35 Å

Organism: NCBI:txid412755